Protein AF-X1B8I6-F1 (afdb_monomer_lite)

Radius of gyration: 16.57 Å; chains: 1; bounding box: 34×23×56 Å

pLDDT: mean 84.56, std 12.48, range [39.09, 95.5]

Structure (mmCIF, N/CA/C/O backbone):
data_AF-X1B8I6-F1
#
_entry.id   AF-X1B8I6-F1
#
loop_
_atom_site.group_PDB
_atom_site.id
_atom_site.type_symbol
_atom_site.label_atom_id
_atom_site.label_alt_id
_atom_site.label_comp_id
_atom_site.label_asym_id
_atom_site.label_entity_id
_atom_site.label_seq_id
_atom_site.pdbx_PDB_ins_code
_atom_site.Cartn_x
_atom_site.Cartn_y
_atom_site.Cartn_z
_atom_site.occupancy
_atom_site.B_iso_or_equiv
_atom_site.auth_seq_id
_atom_site.auth_comp_id
_atom_site.auth_asym_id
_atom_site.auth_atom_id
_atom_site.pdbx_PDB_model_num
ATOM 1 N N . GLU A 1 1 ? 1.808 12.650 -4.320 1.00 72.56 1 GLU A N 1
ATOM 2 C CA . GLU A 1 1 ? 0.855 11.634 -3.820 1.00 72.56 1 GLU A CA 1
ATOM 3 C C . GLU A 1 1 ? -0.471 12.312 -3.492 1.00 72.56 1 GLU A C 1
ATOM 5 O O . GLU A 1 1 ? -0.461 13.488 -3.143 1.00 72.56 1 GLU A O 1
ATOM 10 N N . GLU A 1 2 ? -1.595 11.614 -3.650 1.00 88.12 2 GLU A N 1
ATOM 11 C CA . GLU A 1 2 ? -2.942 12.112 -3.330 1.00 88.12 2 GLU A CA 1
ATOM 12 C C . GLU A 1 2 ? -3.687 11.058 -2.497 1.00 88.12 2 GLU A C 1
ATOM 14 O O . GLU A 1 2 ? -3.689 9.874 -2.838 1.00 88.12 2 GLU A O 1
ATOM 19 N N . PHE A 1 3 ? -4.330 11.492 -1.412 1.00 86.81 3 PHE A N 1
ATOM 20 C CA . PHE A 1 3 ? -5.131 10.644 -0.532 1.00 86.81 3 PHE A CA 1
ATOM 21 C C . PHE A 1 3 ? -6.566 11.158 -0.469 1.00 86.81 3 PHE A C 1
ATOM 23 O O . PHE A 1 3 ? -6.798 12.352 -0.281 1.00 86.81 3 PHE A O 1
ATOM 30 N N . SER A 1 4 ? -7.533 10.252 -0.594 1.00 90.69 4 SER A N 1
ATOM 31 C CA . SER A 1 4 ? -8.952 10.578 -0.457 1.00 90.69 4 SER A CA 1
ATOM 32 C C . SER A 1 4 ? -9.712 9.467 0.263 1.00 90.69 4 SER A C 1
ATOM 34 O O . SER A 1 4 ? -9.395 8.286 0.119 1.00 90.69 4 SER A O 1
ATOM 36 N N . VAL A 1 5 ? -10.727 9.852 1.040 1.00 87.19 5 VAL A N 1
ATOM 37 C CA . VAL A 1 5 ? -11.583 8.930 1.799 1.00 87.19 5 VAL A CA 1
ATOM 38 C C . VAL A 1 5 ? -13.042 9.214 1.469 1.00 87.19 5 VAL A C 1
ATOM 40 O O . VAL A 1 5 ? -13.536 10.315 1.708 1.00 87.19 5 VAL A O 1
ATOM 43 N N . ASP A 1 6 ? -13.748 8.205 0.963 1.00 91.25 6 ASP A N 1
ATOM 44 C CA . ASP A 1 6 ? -15.204 8.209 0.841 1.00 91.25 6 ASP A CA 1
ATOM 45 C C . ASP A 1 6 ? -15.802 7.477 2.049 1.00 91.25 6 ASP A C 1
ATOM 47 O O . ASP A 1 6 ? -15.878 6.247 2.090 1.00 91.25 6 ASP A O 1
ATOM 51 N N . GLN A 1 7 ? -16.237 8.248 3.050 1.00 88.50 7 GLN A N 1
ATOM 52 C CA . GLN A 1 7 ? -16.822 7.709 4.283 1.00 88.50 7 GLN A CA 1
ATOM 53 C C . GLN A 1 7 ? -18.152 6.981 4.053 1.00 88.50 7 GLN A C 1
ATOM 55 O O . GLN A 1 7 ? -18.497 6.089 4.822 1.00 88.50 7 GLN A O 1
ATOM 60 N N . ARG A 1 8 ? -18.909 7.343 3.006 1.00 90.50 8 ARG A N 1
ATOM 61 C CA . ARG A 1 8 ? -20.207 6.713 2.717 1.00 90.50 8 ARG A CA 1
ATOM 62 C C . ARG A 1 8 ? -20.019 5.332 2.109 1.00 90.50 8 ARG A C 1
ATOM 64 O O . ARG A 1 8 ? -20.790 4.430 2.409 1.00 90.50 8 ARG A O 1
ATOM 71 N N . LYS A 1 9 ? -19.002 5.176 1.261 1.00 92.44 9 LYS A N 1
ATOM 72 C CA . LYS A 1 9 ? -18.650 3.891 0.641 1.00 92.44 9 LYS A CA 1
ATOM 73 C C . LYS A 1 9 ? -17.660 3.071 1.463 1.00 92.44 9 LYS A C 1
ATOM 75 O O . LYS A 1 9 ? -17.414 1.929 1.103 1.00 92.44 9 LYS A O 1
ATOM 80 N N . GLN A 1 10 ? -17.104 3.646 2.532 1.00 86.06 10 GLN A N 1
ATOM 81 C CA . GLN A 1 10 ? -16.035 3.050 3.338 1.00 86.06 10 GLN A CA 1
ATOM 82 C C . GLN A 1 10 ? -14.807 2.675 2.492 1.00 86.06 10 GLN A C 1
ATOM 84 O O . GLN A 1 10 ? -14.199 1.626 2.677 1.00 86.06 10 GLN A O 1
ATOM 89 N N . VAL A 1 11 ? -14.445 3.548 1.547 1.00 85.94 11 VAL A N 1
ATOM 90 C CA . VAL A 1 11 ? -13.306 3.346 0.642 1.00 85.94 11 VAL A CA 1
ATOM 91 C C . VAL A 1 11 ? -12.261 4.427 0.882 1.00 85.94 11 VAL A C 1
ATOM 93 O O . VAL A 1 11 ? -12.576 5.618 0.885 1.00 85.94 11 VAL A O 1
ATOM 96 N N . ALA A 1 12 ? -11.007 4.010 1.029 1.00 84.62 12 ALA A N 1
ATOM 97 C CA . ALA A 1 12 ? -9.843 4.884 0.990 1.00 84.62 12 ALA A CA 1
ATOM 98 C C . ALA A 1 12 ? -9.099 4.670 -0.334 1.00 84.62 12 ALA A C 1
ATOM 100 O O . ALA A 1 12 ? -8.874 3.534 -0.747 1.00 84.62 12 ALA A O 1
ATOM 101 N N . VAL A 1 13 ? -8.727 5.759 -1.005 1.00 88.62 13 VAL A N 1
ATOM 102 C CA . VAL A 1 13 ? -7.965 5.722 -2.255 1.00 88.62 13 VAL A CA 1
ATOM 103 C C . VAL A 1 13 ? -6.667 6.484 -2.060 1.00 88.62 13 VAL A C 1
ATOM 105 O O . VAL A 1 13 ? -6.674 7.664 -1.701 1.00 88.62 13 VAL A O 1
ATOM 108 N N . LEU A 1 14 ? -5.564 5.798 -2.344 1.00 86.50 14 LEU A N 1
ATOM 109 C CA . LEU A 1 14 ? -4.216 6.342 -2.323 1.00 86.50 14 LEU A CA 1
ATOM 110 C C . LEU A 1 14 ? -3.672 6.322 -3.754 1.00 86.50 14 LEU A C 1
ATOM 112 O O . LEU A 1 14 ? -3.727 5.297 -4.436 1.00 86.50 14 LEU A O 1
ATOM 116 N N . ARG A 1 15 ? -3.200 7.471 -4.235 1.00 90.62 15 ARG A N 1
ATOM 117 C CA . ARG A 1 15 ? -2.634 7.627 -5.575 1.00 90.62 15 ARG A CA 1
ATOM 118 C C . ARG A 1 15 ? -1.195 8.084 -5.479 1.00 90.62 15 ARG A C 1
ATOM 120 O O . ARG A 1 15 ? -0.881 9.103 -4.862 1.00 90.62 15 ARG A O 1
ATOM 127 N N . PHE A 1 16 ? -0.349 7.363 -6.188 1.00 86.88 16 PHE A N 1
ATOM 128 C CA . PHE A 1 16 ? 1.067 7.648 -6.287 1.00 86.88 16 PHE A CA 1
ATOM 129 C C . PHE A 1 16 ? 1.412 8.104 -7.696 1.00 86.88 16 PHE A C 1
ATOM 131 O O . PHE A 1 16 ? 0.750 7.718 -8.666 1.00 86.88 16 PHE A O 1
ATOM 138 N N . SER A 1 17 ? 2.452 8.928 -7.811 1.00 91.50 17 SER A N 1
ATOM 139 C CA . SER A 1 17 ? 3.021 9.186 -9.123 1.00 91.50 17 SER A CA 1
ATOM 140 C C . SER A 1 17 ? 3.685 7.899 -9.618 1.00 91.50 17 SER A C 1
ATOM 142 O O . SER A 1 17 ? 4.235 7.112 -8.844 1.00 91.50 17 SER A O 1
ATOM 144 N N . ARG A 1 18 ? 3.621 7.660 -10.926 1.00 85.56 18 ARG A N 1
ATOM 145 C CA . ARG A 1 18 ? 4.289 6.498 -11.512 1.00 85.56 18 ARG A CA 1
ATOM 146 C C . ARG A 1 18 ? 5.806 6.598 -11.367 1.00 85.56 18 ARG A C 1
ATOM 148 O O . ARG A 1 18 ? 6.456 5.578 -11.178 1.00 85.56 18 ARG A O 1
ATOM 155 N N . GLU A 1 19 ? 6.346 7.802 -11.504 1.00 89.31 19 GLU A N 1
ATOM 156 C CA . GLU A 1 19 ? 7.784 8.075 -11.471 1.00 89.31 19 GLU A CA 1
ATOM 157 C C . GLU A 1 19 ? 8.394 7.705 -10.115 1.00 89.31 19 GLU A C 1
ATOM 159 O O . GLU A 1 19 ? 9.482 7.138 -10.087 1.00 89.31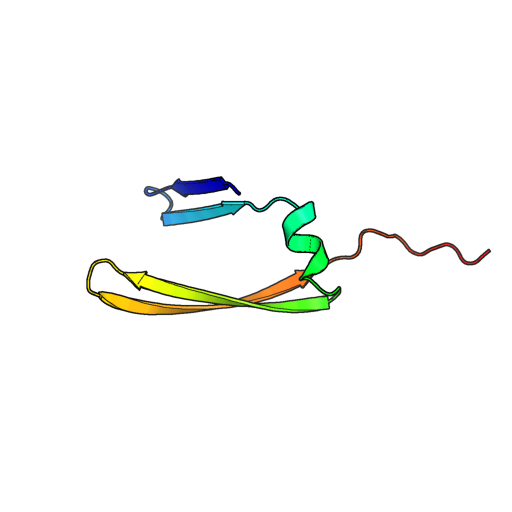 19 GLU A O 1
ATOM 164 N N . ASP A 1 20 ? 7.652 7.914 -9.023 1.00 88.88 20 ASP A N 1
ATOM 165 C CA . ASP A 1 20 ? 8.096 7.579 -7.664 1.00 88.88 20 ASP A CA 1
ATOM 166 C C . ASP A 1 20 ? 8.011 6.074 -7.369 1.00 88.88 20 ASP A C 1
ATOM 168 O O . ASP A 1 20 ? 8.832 5.524 -6.639 1.00 88.88 20 ASP A O 1
ATOM 172 N N . VAL A 1 21 ? 7.017 5.388 -7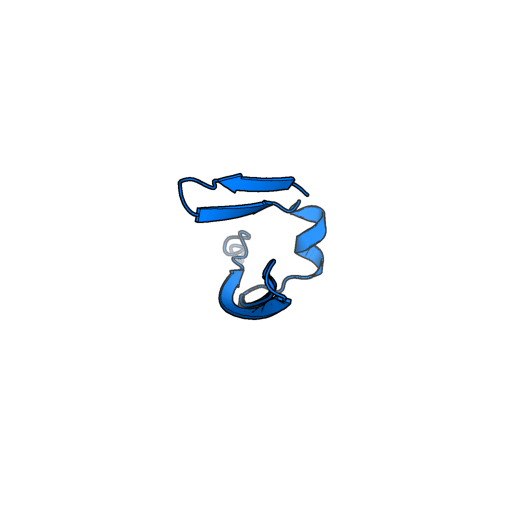.944 1.00 86.00 21 VAL A N 1
ATOM 173 C CA . VAL A 1 21 ? 6.731 3.975 -7.644 1.00 86.00 21 VAL A CA 1
ATOM 174 C C . VAL A 1 21 ? 7.470 3.014 -8.577 1.00 86.00 21 VAL A C 1
ATOM 176 O O . VAL A 1 21 ? 7.837 1.911 -8.186 1.00 86.00 21 VAL A O 1
ATOM 179 N N . GLN A 1 22 ? 7.727 3.404 -9.823 1.00 86.38 22 GLN A N 1
ATOM 180 C CA . GLN A 1 22 ? 8.373 2.531 -10.803 1.00 86.38 22 GLN A CA 1
ATOM 181 C C . GLN A 1 22 ? 9.761 1.998 -10.375 1.00 86.38 22 GLN A C 1
ATOM 183 O O . GLN A 1 22 ? 10.032 0.839 -10.679 1.00 86.38 22 GLN A O 1
ATOM 188 N N . PRO A 1 23 ? 10.633 2.760 -9.684 1.00 89.50 23 PRO A N 1
ATOM 189 C CA . PRO A 1 23 ? 11.940 2.264 -9.243 1.00 89.50 23 PRO A CA 1
ATOM 190 C C . PRO A 1 23 ? 11.882 1.170 -8.170 1.00 89.50 23 PRO A C 1
ATOM 192 O O . PRO A 1 23 ?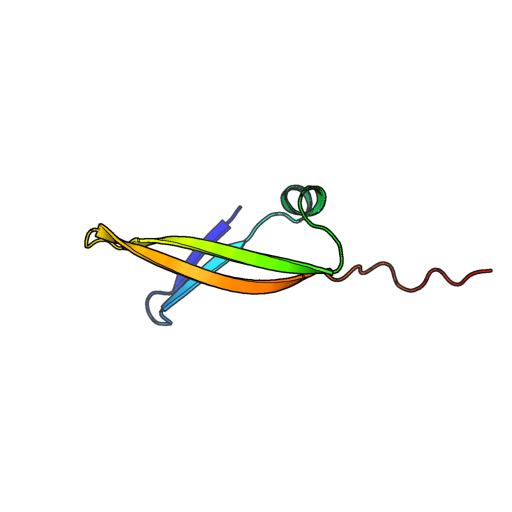 12.877 0.479 -7.973 1.00 89.50 23 PRO A O 1
ATOM 195 N N . ILE A 1 24 ? 10.754 1.034 -7.464 1.00 85.94 24 ILE A N 1
ATOM 196 C CA . ILE A 1 24 ? 10.594 0.104 -6.335 1.00 85.94 24 ILE A CA 1
ATOM 197 C C . ILE A 1 24 ? 9.727 -1.115 -6.673 1.00 85.94 24 ILE A C 1
ATOM 199 O O . ILE A 1 24 ? 9.519 -1.966 -5.813 1.00 85.94 24 ILE A O 1
ATOM 203 N N . LEU A 1 25 ? 9.206 -1.203 -7.901 1.00 84.94 25 LEU A N 1
ATOM 204 C CA . LEU A 1 25 ? 8.376 -2.320 -8.348 1.00 84.94 25 LEU A CA 1
ATOM 205 C C . LEU A 1 25 ? 9.099 -3.176 -9.386 1.00 84.94 25 LEU A C 1
ATOM 207 O O . LEU A 1 25 ? 9.655 -2.670 -10.361 1.00 84.94 25 LEU A O 1
ATOM 211 N N . GLU A 1 26 ? 8.989 -4.490 -9.224 1.00 86.75 26 GLU A N 1
ATOM 212 C CA . GLU A 1 26 ? 9.407 -5.476 -10.218 1.00 86.75 26 GLU A CA 1
ATOM 213 C C . GLU A 1 26 ? 8.209 -5.956 -11.048 1.00 86.75 26 GLU A C 1
ATOM 215 O O . GLU A 1 26 ? 7.061 -5.919 -10.615 1.00 86.75 26 GLU A O 1
ATOM 220 N N . VAL A 1 27 ? 8.455 -6.391 -12.285 1.00 89.62 27 VAL A N 1
ATOM 221 C CA . VAL A 1 27 ? 7.393 -6.972 -13.120 1.00 89.62 27 VAL A CA 1
ATOM 222 C C . VAL A 1 27 ? 7.064 -8.363 -12.592 1.00 89.62 27 VAL A C 1
ATOM 224 O O . VAL A 1 27 ? 7.937 -9.225 -12.561 1.00 89.62 27 VAL A O 1
ATOM 227 N N . GLY A 1 28 ? 5.798 -8.604 -12.262 1.00 89.62 28 GLY A N 1
ATOM 228 C CA . GLY A 1 28 ? 5.355 -9.870 -11.690 1.00 89.62 28 GLY A CA 1
ATOM 229 C C . GLY A 1 28 ? 4.321 -9.667 -10.595 1.00 89.62 28 GLY A C 1
ATOM 230 O O . GLY A 1 28 ? 3.663 -8.626 -10.543 1.00 89.62 28 GLY A O 1
ATOM 231 N N . ASP A 1 29 ? 4.175 -10.684 -9.759 1.00 92.62 29 ASP A N 1
ATOM 232 C CA . ASP A 1 29 ? 3.305 -10.644 -8.591 1.00 92.62 29 ASP A CA 1
ATOM 233 C C . ASP A 1 29 ? 4.094 -10.050 -7.413 1.00 92.62 29 ASP A C 1
ATOM 235 O O . ASP A 1 29 ? 5.251 -10.409 -7.191 1.00 92.62 29 ASP A O 1
ATOM 239 N N . ILE A 1 30 ? 3.483 -9.110 -6.695 1.00 89.19 30 ILE A N 1
ATOM 240 C CA . ILE A 1 30 ? 4.067 -8.421 -5.543 1.00 89.19 30 ILE A CA 1
ATOM 241 C C . ILE A 1 30 ? 3.072 -8.478 -4.389 1.00 89.19 30 ILE A C 1
ATOM 243 O O . ILE A 1 30 ? 1.896 -8.146 -4.562 1.00 89.19 30 ILE A O 1
ATOM 247 N N . ASP A 1 31 ? 3.570 -8.836 -3.209 1.00 91.44 31 ASP A N 1
ATOM 248 C CA . ASP A 1 31 ? 2.799 -8.786 -1.973 1.00 91.44 31 ASP A CA 1
ATOM 249 C C . ASP A 1 31 ? 2.635 -7.334 -1.512 1.00 91.44 31 ASP A C 1
ATOM 251 O O . ASP A 1 31 ? 3.603 -6.599 -1.294 1.00 91.44 31 ASP A O 1
ATOM 255 N N . LEU A 1 32 ? 1.383 -6.918 -1.356 1.00 87.69 32 LEU A N 1
ATOM 256 C CA . LEU A 1 32 ? 1.002 -5.644 -0.778 1.00 87.69 32 LEU A CA 1
ATOM 257 C C . LEU A 1 32 ? 0.555 -5.873 0.662 1.00 87.69 32 LEU A C 1
ATOM 259 O O . LEU A 1 32 ? -0.453 -6.533 0.902 1.0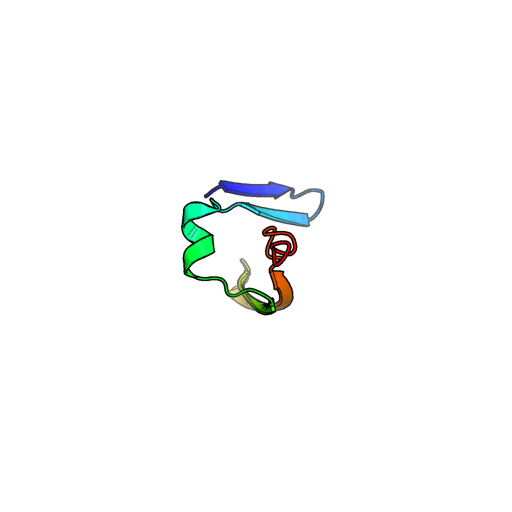0 87.69 32 LEU A O 1
ATOM 263 N N . THR A 1 33 ? 1.256 -5.254 1.607 1.00 91.19 33 THR A N 1
ATOM 264 C CA . THR A 1 33 ? 0.871 -5.257 3.021 1.00 91.19 33 THR A CA 1
ATOM 265 C C . THR A 1 33 ? 0.481 -3.852 3.454 1.00 91.19 33 THR A C 1
ATOM 267 O O . THR A 1 33 ? 1.268 -2.911 3.348 1.00 91.19 33 THR A O 1
ATOM 270 N N . ILE A 1 34 ? -0.733 -3.711 3.978 1.00 88.50 34 ILE A N 1
ATOM 271 C CA . ILE A 1 34 ? -1.241 -2.478 4.572 1.00 88.50 34 ILE A CA 1
ATOM 272 C C . ILE A 1 34 ? -1.330 -2.691 6.074 1.00 88.50 34 ILE A C 1
ATOM 274 O O . ILE A 1 34 ? -2.098 -3.528 6.542 1.00 88.50 34 ILE A O 1
ATOM 278 N N . THR A 1 35 ? -0.576 -1.901 6.830 1.00 92.62 35 THR A N 1
ATOM 279 C CA . THR A 1 35 ? -0.682 -1.855 8.288 1.00 92.62 35 THR A CA 1
ATOM 280 C C . THR A 1 35 ? -1.229 -0.509 8.733 1.00 92.62 35 THR A C 1
ATOM 282 O O . THR A 1 35 ? -1.023 0.524 8.091 1.00 92.62 35 THR A O 1
ATOM 285 N N . GLY A 1 36 ? -1.948 -0.505 9.848 1.00 88.31 36 GLY A N 1
ATOM 286 C CA . GLY A 1 36 ? -2.471 0.723 10.418 1.00 88.31 36 GLY A CA 1
ATOM 287 C C . GLY A 1 36 ? -2.955 0.544 11.844 1.00 88.31 36 GLY A C 1
ATOM 288 O O . GLY A 1 36 ? -2.982 -0.556 12.396 1.00 88.31 36 GLY A O 1
ATOM 289 N N . ARG A 1 37 ? -3.336 1.663 12.453 1.00 95.38 37 ARG A N 1
ATOM 290 C CA . ARG A 1 37 ? -3.934 1.697 13.784 1.00 95.38 37 ARG A CA 1
ATOM 291 C C . ARG A 1 37 ? -5.281 2.398 13.696 1.00 95.38 37 ARG A C 1
ATOM 293 O O . ARG A 1 37 ? -5.362 3.516 13.191 1.00 95.38 37 ARG A O 1
ATOM 300 N N . LEU A 1 38 ? -6.325 1.729 14.167 1.00 85.69 38 LEU A N 1
ATOM 301 C CA . LEU A 1 38 ? -7.659 2.300 14.299 1.00 85.69 38 LEU A CA 1
ATOM 302 C C . LEU A 1 38 ? -7.682 3.330 15.436 1.00 85.69 38 LEU A C 1
ATOM 304 O O . LEU A 1 38 ? -6.793 3.370 16.289 1.00 85.69 38 LEU A O 1
ATOM 308 N N . THR A 1 39 ? -8.712 4.173 15.469 1.00 86.69 39 THR A N 1
ATOM 309 C CA . THR A 1 39 ? -8.837 5.241 16.476 1.00 86.69 39 THR A CA 1
ATOM 310 C C . THR A 1 39 ? -8.995 4.718 17.903 1.00 86.69 39 THR A C 1
ATOM 312 O O . THR A 1 39 ? -8.723 5.449 18.849 1.00 86.69 39 THR A O 1
ATOM 315 N N . ASP A 1 40 ? -9.415 3.464 18.069 1.00 91.94 40 ASP A N 1
ATOM 316 C CA . ASP A 1 40 ? -9.494 2.772 19.360 1.00 91.94 40 ASP A CA 1
ATOM 317 C C . ASP A 1 40 ? -8.154 2.148 19.803 1.00 91.94 40 ASP A C 1
ATOM 319 O O . ASP A 1 40 ? -8.062 1.549 20.872 1.00 91.94 40 ASP A O 1
ATOM 323 N N . GLY A 1 41 ? -7.100 2.300 18.995 1.00 92.38 41 GLY A N 1
ATOM 324 C CA . GLY A 1 41 ? -5.774 1.759 19.258 1.00 92.38 41 GLY A CA 1
ATOM 325 C C . GLY A 1 41 ? -5.533 0.358 18.695 1.00 92.38 41 GLY A C 1
ATOM 326 O O . GLY A 1 41 ? -4.379 -0.081 18.726 1.00 92.38 41 GLY A O 1
ATOM 327 N N . THR A 1 42 ? -6.548 -0.314 18.146 1.00 92.50 42 THR A N 1
ATOM 328 C CA . THR A 1 42 ? -6.425 -1.635 17.513 1.00 92.50 42 THR A CA 1
ATOM 329 C C . THR A 1 42 ? -5.504 -1.561 16.298 1.00 92.50 42 THR A C 1
ATOM 331 O O . THR A 1 42 ? -5.652 -0.685 15.446 1.00 92.50 42 THR A O 1
ATOM 334 N N . VAL A 1 43 ? -4.538 -2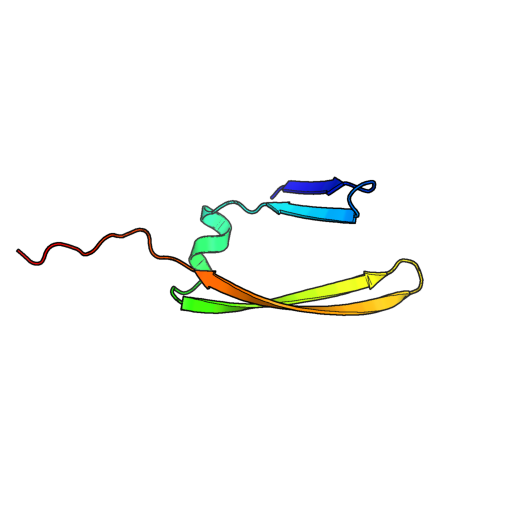.477 16.208 1.00 95.50 43 VAL A N 1
ATOM 335 C CA . VAL A 1 43 ? -3.675 -2.622 15.026 1.00 95.50 43 VAL A CA 1
ATOM 336 C C . VAL A 1 43 ? -4.377 -3.526 14.022 1.00 95.50 43 VAL A C 1
ATOM 338 O O . VAL A 1 43 ? -4.917 -4.561 14.406 1.00 95.50 43 VAL A O 1
ATOM 341 N N . PHE A 1 44 ? -4.355 -3.148 12.748 1.00 91.56 44 PHE A N 1
ATOM 342 C CA . PHE A 1 44 ? -4.812 -4.007 11.664 1.00 91.56 44 PHE A CA 1
ATOM 343 C C . PHE A 1 44 ? -3.700 -4.216 10.641 1.00 91.56 44 PHE A C 1
ATOM 345 O O . PHE A 1 44 ? -2.850 -3.346 10.430 1.00 91.56 44 PHE A O 1
ATOM 352 N N . GLU A 1 45 ? -3.749 -5.378 10.004 1.00 95.25 45 GLU A N 1
ATOM 353 C CA . GLU A 1 45 ? -2.917 -5.756 8.874 1.00 95.25 45 GLU A CA 1
ATOM 354 C C . GLU A 1 45 ? -3.829 -6.362 7.808 1.00 95.25 45 GLU A C 1
ATOM 356 O O . GLU A 1 45 ? -4.699 -7.179 8.116 1.00 95.25 45 GLU A O 1
ATOM 361 N N . GLY A 1 46 ? -3.661 -5.923 6.567 1.00 91.69 46 GLY A N 1
ATOM 362 C CA . GLY A 1 46 ? -4.302 -6.503 5.398 1.00 91.69 46 GLY A CA 1
ATOM 363 C C . GLY A 1 46 ? -3.246 -6.824 4.357 1.00 91.69 46 GLY A C 1
ATOM 364 O O . GLY A 1 46 ? -2.351 -6.013 4.121 1.00 91.69 46 GLY A O 1
ATOM 365 N N . THR A 1 47 ? -3.358 -7.994 3.742 1.00 94.19 47 THR A N 1
ATOM 366 C CA . THR A 1 47 ? -2.467 -8.433 2.671 1.00 94.19 47 THR A CA 1
ATOM 367 C C . THR A 1 47 ? -3.257 -8.688 1.399 1.00 94.19 47 THR A C 1
ATOM 369 O O . THR A 1 47 ? -4.405 -9.133 1.442 1.00 94.19 47 THR A O 1
ATOM 372 N N . ASP A 1 48 ? -2.644 -8.381 0.265 1.00 94.44 48 ASP A N 1
ATOM 373 C CA . ASP A 1 48 ? -3.160 -8.713 -1.058 1.00 94.44 48 ASP A CA 1
ATOM 374 C C . ASP A 1 48 ? -1.994 -8.920 -2.030 1.00 94.44 48 ASP A C 1
ATOM 376 O O . ASP A 1 48 ? -0.867 -8.512 -1.751 1.00 94.44 48 ASP A O 1
ATOM 380 N N . VAL A 1 49 ? -2.258 -9.532 -3.181 1.00 91.88 49 VAL A N 1
ATOM 381 C CA . VAL A 1 49 ? -1.261 -9.724 -4.239 1.00 91.88 49 VAL A CA 1
ATOM 382 C C . VAL A 1 49 ? -1.618 -8.838 -5.421 1.00 91.88 49 VAL A C 1
ATOM 384 O O . VAL A 1 49 ? -2.656 -9.009 -6.063 1.00 91.88 49 VAL A O 1
ATOM 387 N N . ILE A 1 50 ? -0.730 -7.902 -5.752 1.00 89.56 50 ILE A N 1
ATOM 388 C CA . ILE A 1 50 ? -0.869 -7.060 -6.940 1.00 89.56 50 ILE A CA 1
ATOM 389 C C . ILE A 1 50 ? 0.004 -7.592 -8.072 1.00 89.56 50 ILE A C 1
ATOM 391 O O . ILE A 1 50 ? 1.115 -8.066 -7.854 1.00 89.56 50 ILE A O 1
ATOM 395 N N . LYS A 1 51 ? -0.478 -7.468 -9.310 1.00 90.25 51 LYS A N 1
ATOM 396 C CA . LYS A 1 51 ? 0.277 -7.860 -10.503 1.00 90.25 51 LYS A CA 1
ATOM 397 C C . LYS A 1 51 ? 0.762 -6.642 -11.276 1.00 90.25 51 LYS A C 1
ATOM 399 O O . LYS A 1 51 ? -0.035 -5.896 -11.849 1.00 90.25 51 LYS A O 1
ATOM 404 N N . VAL A 1 52 ? 2.076 -6.467 -11.348 1.00 87.94 52 VAL A N 1
ATOM 405 C CA . VAL A 1 52 ? 2.720 -5.403 -12.119 1.00 87.94 52 VAL A CA 1
ATOM 406 C C . VAL A 1 52 ? 2.876 -5.846 -13.568 1.00 87.94 52 VAL A C 1
ATOM 408 O O . VAL A 1 52 ? 3.590 -6.795 -13.890 1.00 87.94 52 VAL A O 1
ATOM 411 N N . LEU A 1 53 ? 2.201 -5.133 -14.469 1.00 85.38 53 LEU A N 1
ATOM 412 C CA . LEU A 1 53 ? 2.228 -5.413 -15.901 1.00 85.38 53 LEU A CA 1
ATOM 413 C C . LEU A 1 53 ? 3.266 -4.536 -16.607 1.00 85.38 53 LEU A C 1
ATOM 415 O O . LEU A 1 53 ? 3.216 -3.307 -16.530 1.00 85.38 53 LEU A O 1
ATOM 419 N N . ASN A 1 54 ? 4.155 -5.154 -17.384 1.00 80.69 54 ASN A N 1
ATOM 420 C CA . ASN A 1 54 ? 5.012 -4.420 -18.305 1.00 80.69 54 ASN A CA 1
ATOM 421 C C . ASN A 1 54 ? 4.236 -4.095 -19.590 1.00 80.69 54 ASN A C 1
ATOM 423 O O . ASN A 1 54 ? 3.876 -4.992 -20.349 1.00 80.69 54 ASN A O 1
ATOM 427 N N . LYS A 1 55 ? 3.985 -2.808 -19.855 1.00 70.56 55 LYS A N 1
ATOM 428 C CA . LYS A 1 55 ? 3.349 -2.355 -21.108 1.00 70.56 55 LYS A CA 1
ATOM 429 C C . LYS A 1 55 ? 4.305 -2.291 -22.305 1.00 70.56 55 LYS A C 1
ATOM 431 O O . LYS A 1 55 ? 3.878 -1.883 -23.384 1.00 70.56 55 LYS A O 1
ATOM 436 N N . ALA A 1 56 ? 5.568 -2.697 -22.165 1.00 61.91 56 ALA A N 1
ATOM 437 C CA . ALA A 1 56 ? 6.369 -3.031 -23.332 1.00 61.91 56 ALA A CA 1
ATOM 438 C C . ALA A 1 56 ? 5.766 -4.296 -23.959 1.00 61.91 56 ALA A C 1
ATOM 440 O O . ALA A 1 56 ? 5.986 -5.404 -23.476 1.00 61.91 56 ALA A O 1
ATOM 441 N N . GLY A 1 57 ? 4.962 -4.125 -25.013 1.00 57.19 57 GLY A N 1
ATOM 442 C CA . GLY A 1 57 ? 4.534 -5.240 -25.855 1.00 57.19 57 GLY A CA 1
ATOM 443 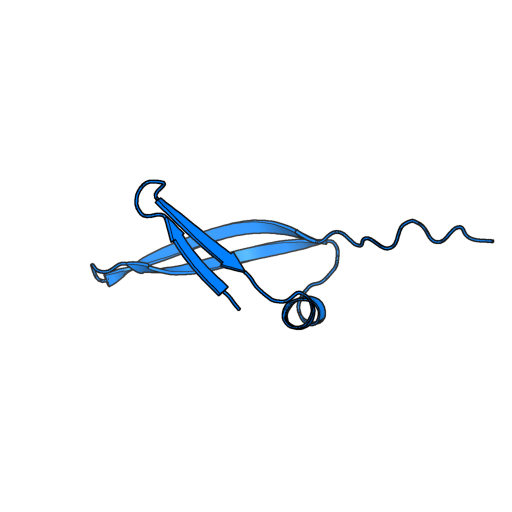C C . GLY A 1 57 ? 5.745 -6.052 -26.337 1.00 57.19 57 GLY A C 1
ATOM 444 O O . GLY A 1 57 ? 6.877 -5.562 -26.253 1.00 57.19 57 GLY A O 1
ATOM 445 N N . PRO A 1 58 ? 5.542 -7.284 -26.838 1.00 55.31 58 PRO A N 1
ATOM 446 C CA . PRO A 1 58 ? 6.644 -8.088 -27.345 1.00 55.31 58 PRO A CA 1
ATOM 447 C C . PRO A 1 58 ? 7.441 -7.241 -28.338 1.00 55.31 58 PRO A C 1
ATOM 449 O O . PRO A 1 58 ? 6.904 -6.800 -29.357 1.00 55.31 58 PRO A O 1
ATOM 452 N N . LYS A 1 59 ? 8.716 -6.967 -28.029 1.00 54.66 59 LYS A N 1
ATOM 453 C CA . LYS A 1 59 ? 9.651 -6.502 -29.051 1.00 54.66 59 LYS A CA 1
ATOM 454 C C . LYS A 1 59 ? 9.617 -7.586 -30.116 1.00 54.66 59 LYS A C 1
ATOM 456 O O . LYS A 1 59 ? 10.094 -8.689 -29.868 1.00 54.66 59 LYS A O 1
ATOM 461 N N . SER A 1 60 ? 8.997 -7.283 -31.254 1.00 51.38 60 SER A N 1
ATOM 462 C CA . SER A 1 60 ? 9.136 -8.071 -32.470 1.00 51.38 60 SER A CA 1
ATOM 463 C C . SER A 1 60 ? 10.632 -8.268 -32.672 1.00 51.38 60 SER A C 1
ATOM 465 O O . SER A 1 60 ? 11.337 -7.308 -32.986 1.00 51.38 60 SER A O 1
ATOM 467 N N . ALA A 1 61 ? 11.118 -9.479 -32.405 1.00 46.75 61 ALA A N 1
ATOM 468 C CA . ALA A 1 61 ? 12.440 -9.892 -32.827 1.00 46.75 61 ALA A CA 1
ATOM 469 C C . ALA A 1 61 ? 12.439 -9.746 -34.350 1.00 46.75 61 ALA A C 1
ATOM 471 O O . ALA A 1 61 ? 11.605 -10.346 -35.030 1.00 46.75 61 ALA A O 1
ATOM 472 N N . LYS A 1 62 ? 13.259 -8.827 -34.847 1.00 39.09 62 LYS A N 1
ATOM 473 C CA . LYS A 1 62 ? 13.517 -8.666 -36.270 1.00 39.09 62 LYS A CA 1
ATOM 474 C C . LYS A 1 62 ? 14.792 -9.420 -36.598 1.00 39.09 62 LYS A C 1
ATOM 476 O O . LYS A 1 62 ? 15.699 -9.382 -35.735 1.00 39.09 62 LYS A O 1
#

Foldseek 3Di:
DDWDADPVVRDIDDDDDCVVCVVVDDAAKDKDWDWDADPVRDIDIDIDIDGHDDPPDPPPPD

Organism: NCBI:txid412755

Sequence (62 aa):
EEFSVDQRKQVAVLRFSREDVQPILEVGDIDLTITGRLTDGTVFEGTDVIKVLNKAGPKSAK

Secondary structure (DSSP, 8-state):
-EEEEETTTTEEEEE--HHHHGGG--SEEEEEEEEEE-TTS-EEEEEEEEEE----------